Protein AF-A0A2R6P1Z0-F1 (afdb_monomer_lite)

Foldseek 3Di:
DDDDDDDDDDDDDDDDDDPPDDDDDDDPPVVDPPVCVVLVVVVVVVVDPDDDPDDDDDDDDDDPPPPPPPDPDPDWDKDWDWDDPDPPDPDPDTDTWIKTKDQVLADPPQPAEEAEDEQPPDALVSCVCCQPPNDQVVSCNVGSHMYMYTYDD

Radius of gyration: 28.52 Å; chains: 1; bounding box: 96×63×74 Å

Sequence (153 aa):
MLSLKPAFLLLLGSLVSQDAFAFSGSNHVQLLGPQSVNLWKLDNTHSLPKAPYQTDFATEGSVSVQVPLRGSLPYFPTRWFEQPLDHFSNSSETFKQRYWINTRHYEAGSGAPVIVIDGGETSGEDRLPFLDTGIADILANATGGIGVVLEHR

Structure (mmCIF, N/CA/C/O backbone):
data_AF-A0A2R6P1Z0-F1
#
_entry.id   AF-A0A2R6P1Z0-F1
#
loop_
_atom_site.group_PDB
_atom_site.id
_atom_site.type_symbol
_atom_site.label_atom_id
_atom_site.label_alt_id
_atom_site.label_comp_id
_atom_site.label_asym_id
_atom_site.label_entity_id
_atom_site.label_seq_id
_atom_site.pdbx_PDB_ins_code
_atom_site.Cartn_x
_atom_site.Cartn_y
_atom_site.Cartn_z
_atom_site.occupancy
_atom_site.B_iso_or_equiv
_atom_site.auth_seq_id
_atom_site.auth_comp_id
_atom_site.auth_asym_id
_atom_site.auth_atom_id
_atom_site.pdbx_PDB_model_num
ATOM 1 N N . MET A 1 1 ? 58.548 -45.346 -40.077 1.00 46.72 1 MET A N 1
ATOM 2 C CA . MET A 1 1 ? 58.077 -44.234 -39.222 1.00 46.72 1 MET A CA 1
ATOM 3 C C . MET A 1 1 ? 56.617 -44.497 -38.888 1.00 46.72 1 MET A C 1
ATOM 5 O O . MET A 1 1 ? 55.774 -44.381 -39.764 1.00 46.72 1 MET A O 1
ATOM 9 N N . LEU A 1 2 ? 56.352 -44.979 -37.669 1.00 43.19 2 LEU A N 1
ATOM 10 C CA . LEU A 1 2 ? 55.005 -45.175 -37.127 1.00 43.19 2 LEU A CA 1
ATOM 11 C C . LEU A 1 2 ? 54.410 -43.821 -36.719 1.00 43.19 2 LEU A C 1
ATOM 13 O O . LEU A 1 2 ? 55.093 -43.050 -36.052 1.00 43.19 2 LEU A O 1
ATOM 17 N N . SER A 1 3 ? 53.127 -43.592 -37.000 1.00 42.47 3 SER A N 1
ATOM 18 C CA . SER A 1 3 ? 52.239 -42.892 -36.062 1.00 42.47 3 SER A CA 1
ATOM 19 C C . SER A 1 3 ? 50.778 -43.166 -36.430 1.00 42.47 3 SER A C 1
ATOM 21 O O . SER A 1 3 ? 50.193 -42.512 -37.290 1.00 42.47 3 SER A O 1
ATOM 23 N N . LEU A 1 4 ? 50.217 -44.193 -35.790 1.00 44.38 4 LEU A N 1
ATOM 24 C CA . LEU A 1 4 ? 48.784 -44.461 -35.718 1.00 44.38 4 LEU A CA 1
ATOM 25 C C . LEU A 1 4 ? 48.197 -43.473 -34.695 1.00 44.38 4 LEU A C 1
ATOM 27 O O . LEU A 1 4 ? 48.654 -43.451 -33.552 1.00 44.38 4 LEU A O 1
ATOM 31 N N . LYS A 1 5 ? 47.210 -42.656 -35.076 1.00 53.31 5 LYS A N 1
ATOM 32 C CA . LYS A 1 5 ? 46.430 -41.848 -34.122 1.00 53.31 5 LYS A CA 1
ATOM 33 C C . LYS A 1 5 ? 45.093 -42.547 -33.850 1.00 53.31 5 LYS A C 1
ATOM 35 O O . LYS A 1 5 ? 44.445 -42.953 -34.813 1.00 53.31 5 LYS A O 1
ATOM 40 N N . PRO A 1 6 ? 44.682 -42.715 -32.582 1.00 51.56 6 PRO A N 1
ATOM 41 C CA . PRO A 1 6 ? 43.467 -43.440 -32.248 1.00 51.56 6 PRO A CA 1
ATOM 42 C C . PRO A 1 6 ? 42.218 -42.589 -32.497 1.00 51.56 6 PRO A C 1
ATOM 44 O O . PRO A 1 6 ? 42.200 -41.381 -32.260 1.00 51.56 6 PRO A O 1
ATOM 47 N N . ALA A 1 7 ? 41.170 -43.267 -32.956 1.00 47.84 7 ALA A N 1
ATOM 48 C CA . ALA A 1 7 ? 39.805 -42.775 -32.971 1.00 47.84 7 ALA A CA 1
ATOM 49 C C . ALA A 1 7 ? 39.301 -42.580 -31.534 1.00 47.84 7 ALA A C 1
ATOM 51 O O . ALA A 1 7 ? 39.516 -43.441 -30.680 1.00 47.84 7 ALA A O 1
ATOM 52 N N . PHE A 1 8 ? 38.588 -41.484 -31.285 1.00 43.16 8 PHE A N 1
ATOM 53 C CA . PHE A 1 8 ? 37.775 -41.336 -30.084 1.00 43.16 8 PHE A CA 1
ATOM 54 C C . PHE A 1 8 ? 36.380 -40.867 -30.499 1.00 43.16 8 PHE A C 1
ATOM 56 O O . PHE A 1 8 ? 36.156 -39.707 -30.834 1.00 43.16 8 PHE A O 1
ATOM 63 N N . LEU A 1 9 ? 35.466 -41.833 -30.545 1.00 41.69 9 LEU A N 1
ATOM 64 C CA . LEU A 1 9 ? 34.032 -41.644 -30.694 1.00 41.69 9 LEU A CA 1
ATOM 65 C C . LEU A 1 9 ? 33.469 -41.509 -29.271 1.00 41.69 9 LEU A C 1
ATOM 67 O O . LEU A 1 9 ? 33.445 -42.492 -28.534 1.00 41.69 9 LEU A O 1
ATOM 71 N N . LEU A 1 10 ? 33.060 -40.308 -28.860 1.00 42.66 10 LEU A N 1
ATOM 72 C CA . LEU A 1 10 ? 32.341 -40.101 -27.599 1.00 42.66 10 LEU A CA 1
ATOM 73 C C . LEU A 1 10 ? 30.859 -39.882 -27.900 1.00 42.66 10 LEU A C 1
ATOM 75 O O . LEU A 1 10 ? 30.433 -38.793 -28.276 1.00 42.66 10 LEU A O 1
ATOM 79 N N . LEU A 1 11 ? 30.091 -40.960 -27.745 1.00 43.94 11 LEU A N 1
ATOM 80 C CA . LEU A 1 11 ? 28.635 -40.955 -27.664 1.00 43.94 11 LEU A CA 1
ATOM 81 C C . LEU A 1 11 ? 28.259 -40.514 -26.237 1.00 43.94 11 LEU A C 1
ATOM 83 O O . LEU A 1 11 ? 28.451 -41.275 -25.290 1.00 43.94 11 LEU A O 1
ATOM 87 N N . LEU A 1 12 ? 27.751 -39.295 -26.056 1.00 45.09 12 LEU A N 1
ATOM 88 C CA . LEU A 1 12 ? 27.164 -38.868 -24.781 1.00 45.09 12 LEU A CA 1
ATOM 89 C C . LEU A 1 12 ? 25.662 -39.158 -24.817 1.00 45.09 12 LEU A C 1
ATOM 91 O O . LEU A 1 12 ? 24.877 -38.414 -25.399 1.00 45.09 12 LEU A O 1
ATOM 95 N N . GLY A 1 13 ? 25.293 -40.298 -24.230 1.00 43.28 13 GLY A N 1
ATOM 96 C CA . GLY A 1 13 ? 23.912 -40.681 -23.970 1.00 43.28 13 GLY A CA 1
ATOM 97 C C . GLY A 1 13 ? 23.305 -39.828 -22.856 1.00 43.28 13 GLY A C 1
ATOM 98 O O . GLY A 1 13 ? 23.898 -39.643 -21.796 1.00 43.28 13 GLY A O 1
ATOM 99 N N . SER A 1 14 ? 22.108 -39.320 -23.121 1.00 44.38 14 SER A N 1
ATOM 100 C CA . SER A 1 14 ? 21.220 -38.641 -22.183 1.00 44.38 14 SER A CA 1
ATOM 101 C C . SER A 1 14 ? 20.792 -39.568 -21.039 1.00 44.38 14 SER A C 1
ATOM 103 O O . SER A 1 14 ? 20.111 -40.564 -21.287 1.00 44.38 14 SER A O 1
ATOM 105 N N . LEU A 1 15 ? 21.109 -39.203 -19.793 1.00 41.53 15 LEU A N 1
ATOM 106 C CA . LEU A 1 15 ? 20.410 -39.695 -18.604 1.00 41.53 15 LEU A CA 1
ATOM 107 C C . LEU A 1 15 ? 19.635 -38.529 -17.982 1.00 41.53 15 LEU A C 1
ATOM 109 O O . LEU A 1 15 ? 20.214 -37.628 -17.380 1.00 41.53 15 LEU A O 1
ATOM 113 N N . VAL A 1 16 ? 18.316 -38.546 -18.157 1.00 48.81 16 VAL A N 1
ATOM 114 C CA . VAL A 1 16 ? 17.384 -37.745 -17.361 1.00 48.81 16 VAL A CA 1
ATOM 115 C C . VAL A 1 16 ? 17.142 -38.529 -16.075 1.00 48.81 16 VAL A C 1
ATOM 117 O O . VAL A 1 16 ? 16.405 -39.514 -16.089 1.00 48.81 16 VAL A O 1
ATOM 120 N N . SER A 1 17 ? 17.774 -38.125 -14.975 1.00 45.62 17 SER A N 1
ATOM 121 C CA . SER A 1 17 ? 17.369 -38.583 -13.645 1.00 45.62 17 SER A CA 1
ATOM 122 C C . SER A 1 17 ? 16.154 -37.767 -13.212 1.00 45.62 17 SER A C 1
ATOM 124 O O . SER A 1 17 ? 16.244 -36.558 -13.011 1.00 45.62 17 SER A O 1
ATOM 126 N N . GLN A 1 18 ? 15.000 -38.428 -13.131 1.00 49.84 18 GLN A N 1
ATOM 127 C CA . GLN A 1 18 ? 13.820 -37.903 -12.454 1.00 49.84 18 GLN A CA 1
ATOM 128 C C . GLN A 1 18 ? 13.980 -38.192 -10.962 1.00 49.84 18 GLN A C 1
ATOM 130 O O . GLN A 1 18 ? 13.712 -39.309 -10.522 1.00 49.84 18 GLN A O 1
ATOM 135 N N . ASP A 1 19 ? 14.408 -37.200 -10.187 1.00 44.97 19 ASP A N 1
ATOM 136 C CA . ASP A 1 19 ? 14.311 -37.291 -8.734 1.00 44.97 19 ASP A CA 1
ATOM 137 C C . ASP A 1 19 ? 12.888 -36.910 -8.319 1.00 44.97 19 ASP A C 1
ATOM 139 O O . ASP A 1 19 ? 12.500 -35.742 -8.254 1.00 44.97 19 ASP A O 1
ATOM 143 N N . ALA A 1 20 ? 12.081 -37.941 -8.078 1.00 51.00 20 ALA A N 1
ATOM 144 C CA . ALA A 1 20 ? 10.800 -37.826 -7.409 1.00 51.00 20 ALA A CA 1
ATOM 145 C C . ALA A 1 20 ? 11.044 -37.501 -5.927 1.00 51.00 20 ALA A C 1
ATOM 147 O O . ALA A 1 20 ? 11.297 -38.393 -5.117 1.00 51.00 20 ALA A O 1
ATOM 148 N N . PHE A 1 21 ? 10.945 -36.225 -5.553 1.00 42.66 21 PHE A N 1
ATOM 149 C CA . PHE A 1 21 ? 10.841 -35.856 -4.145 1.00 42.66 21 PHE A CA 1
ATOM 150 C C . PHE A 1 21 ? 9.405 -36.067 -3.672 1.00 42.66 21 PHE A C 1
ATOM 152 O O . PHE A 1 21 ? 8.487 -35.311 -3.987 1.00 42.66 21 PHE A O 1
ATOM 159 N N . ALA A 1 22 ? 9.229 -37.148 -2.915 1.00 40.78 22 ALA A N 1
ATOM 160 C CA . ALA A 1 22 ? 8.032 -37.428 -2.149 1.00 40.78 22 ALA A CA 1
ATOM 161 C C . ALA A 1 22 ? 7.777 -36.297 -1.137 1.00 40.78 22 ALA A C 1
ATOM 163 O O . ALA A 1 22 ? 8.630 -35.979 -0.306 1.00 40.78 22 ALA A O 1
ATOM 164 N N . PHE A 1 23 ? 6.585 -35.703 -1.197 1.00 40.41 23 PHE A N 1
ATOM 165 C CA . PHE A 1 23 ? 6.105 -34.746 -0.205 1.00 40.41 23 PHE A CA 1
ATOM 166 C C . PHE A 1 23 ? 5.788 -35.497 1.095 1.00 40.41 23 PHE A C 1
ATOM 168 O O . PHE A 1 23 ? 4.760 -36.164 1.208 1.00 40.41 23 PHE A O 1
ATOM 175 N N . SER A 1 24 ? 6.698 -35.420 2.067 1.00 41.22 24 SER A N 1
ATOM 176 C CA . SER A 1 24 ? 6.517 -35.978 3.407 1.00 41.22 24 SER A CA 1
ATOM 177 C C . SER A 1 24 ? 6.252 -34.859 4.414 1.00 41.22 24 SER A C 1
ATOM 179 O O . SER A 1 24 ? 7.144 -34.074 4.718 1.00 41.22 24 SER A O 1
ATOM 181 N N . GLY A 1 25 ? 5.016 -34.827 4.916 1.00 45.09 25 GLY A N 1
ATOM 182 C CA . GLY A 1 25 ? 4.589 -34.346 6.236 1.00 45.09 25 GLY A CA 1
ATOM 183 C C . GLY A 1 25 ? 5.326 -33.170 6.887 1.00 45.09 25 GLY A C 1
ATOM 184 O O . GLY A 1 25 ? 6.350 -33.352 7.536 1.00 45.09 25 GLY A O 1
ATOM 185 N N . SER A 1 26 ? 4.675 -32.002 6.826 1.00 54.19 26 SER A N 1
ATOM 186 C CA . SER A 1 26 ? 4.600 -30.967 7.873 1.00 54.19 26 SER A CA 1
ATOM 187 C C . SER A 1 26 ? 5.902 -30.543 8.564 1.00 54.19 26 SER A C 1
ATOM 189 O O . SER A 1 26 ? 6.227 -31.040 9.636 1.00 54.19 26 SER A O 1
ATOM 191 N N . ASN A 1 27 ? 6.546 -29.504 8.024 1.00 44.91 27 ASN A N 1
ATOM 192 C CA . ASN A 1 27 ? 7.380 -28.564 8.784 1.00 44.91 27 ASN A CA 1
ATOM 193 C C . ASN A 1 27 ? 7.329 -27.175 8.121 1.00 44.91 27 ASN A C 1
ATOM 195 O O . ASN A 1 27 ? 8.310 -26.680 7.573 1.00 44.91 27 ASN A O 1
ATOM 199 N N . HIS A 1 28 ? 6.162 -26.523 8.182 1.00 50.12 28 HIS A N 1
ATOM 200 C CA . HIS A 1 28 ? 5.954 -25.166 7.648 1.00 50.12 28 HIS A CA 1
ATOM 201 C C . HIS A 1 28 ? 6.850 -24.101 8.310 1.00 50.12 28 HIS A C 1
ATOM 203 O O . HIS A 1 28 ? 6.974 -22.997 7.799 1.00 50.12 28 HIS A O 1
ATOM 209 N N . VAL A 1 29 ? 7.507 -24.430 9.425 1.00 50.19 29 VAL A N 1
ATOM 210 C CA . VAL A 1 29 ? 8.360 -23.508 10.186 1.00 50.19 29 VAL A CA 1
ATOM 211 C C . VAL A 1 29 ? 9.747 -23.325 9.549 1.00 50.19 29 VAL A C 1
ATOM 213 O O . VAL A 1 29 ? 10.369 -22.291 9.757 1.00 50.19 29 VAL A O 1
ATOM 216 N N . GLN A 1 30 ? 10.240 -24.283 8.752 1.00 47.34 30 GLN A N 1
ATOM 217 C CA . GLN A 1 30 ? 11.608 -24.232 8.201 1.00 47.34 30 GLN A CA 1
ATOM 218 C C . GLN A 1 30 ? 11.726 -23.591 6.809 1.00 47.34 30 GLN A C 1
ATOM 220 O O . GLN A 1 30 ? 12.834 -23.248 6.409 1.00 47.34 30 GLN A O 1
ATOM 225 N N . LEU A 1 31 ? 10.618 -23.394 6.085 1.00 51.41 31 LEU A N 1
ATOM 226 C CA . LEU A 1 31 ? 10.623 -22.794 4.736 1.00 51.41 31 LEU A CA 1
ATOM 227 C C . LEU A 1 31 ? 10.336 -21.281 4.744 1.00 51.41 31 LEU A C 1
ATOM 229 O O . LEU A 1 31 ? 10.405 -20.604 3.725 1.00 51.41 31 LEU A O 1
ATOM 233 N N . LEU A 1 32 ? 9.994 -20.754 5.910 1.00 54.66 32 LEU A N 1
ATOM 234 C CA . LEU A 1 32 ? 9.372 -19.461 6.088 1.00 54.66 32 LEU A CA 1
ATOM 235 C C . LEU A 1 32 ? 10.376 -18.543 6.806 1.00 54.66 32 LEU A C 1
ATOM 237 O O . LEU A 1 32 ? 10.730 -18.782 7.957 1.00 54.66 32 LEU A O 1
ATOM 241 N N . GLY A 1 33 ? 10.861 -17.501 6.121 1.00 62.59 33 GLY A N 1
ATOM 242 C CA . GLY A 1 33 ? 11.823 -16.528 6.655 1.00 62.59 33 GLY A CA 1
ATOM 243 C C . GLY A 1 33 ? 11.368 -15.794 7.937 1.00 62.59 33 GLY A C 1
ATOM 244 O O . GLY A 1 33 ? 10.266 -16.008 8.453 1.00 62.59 33 GLY A O 1
ATOM 245 N N . PRO A 1 34 ? 12.185 -14.867 8.474 1.00 58.81 34 PRO A N 1
ATOM 246 C CA . PRO A 1 34 ? 11.907 -14.181 9.746 1.00 58.81 34 PRO A CA 1
ATOM 247 C C . PRO A 1 34 ? 10.595 -13.372 9.754 1.00 58.81 34 PRO A C 1
ATOM 249 O O . PRO A 1 34 ? 10.075 -13.052 10.819 1.00 58.81 34 PRO A O 1
ATOM 252 N N . GLN A 1 35 ? 10.033 -13.060 8.586 1.00 58.72 35 GLN A N 1
ATOM 253 C CA . GLN A 1 35 ? 8.749 -12.363 8.453 1.00 58.72 35 GLN A CA 1
ATOM 254 C C . GLN A 1 35 ? 7.543 -13.285 8.699 1.00 58.72 35 GLN A C 1
ATOM 256 O O . GLN A 1 35 ? 6.534 -12.876 9.270 1.00 58.72 35 GLN A O 1
ATOM 261 N N . SER A 1 36 ? 7.656 -14.555 8.331 1.00 63.03 36 SER A N 1
ATOM 262 C CA . SER A 1 36 ? 6.558 -15.526 8.361 1.00 63.03 36 SER A CA 1
ATOM 263 C C . SER A 1 36 ? 6.370 -16.223 9.710 1.00 63.03 36 SER A C 1
ATOM 265 O O . SER A 1 36 ? 5.283 -16.718 9.993 1.00 63.03 36 SER A O 1
ATOM 267 N N . VAL A 1 37 ? 7.363 -16.180 10.607 1.00 64.88 37 VAL A N 1
ATOM 268 C CA . VAL A 1 37 ? 7.159 -16.585 12.013 1.00 64.88 37 VAL A CA 1
ATOM 269 C C . VAL A 1 37 ? 6.155 -15.684 12.732 1.00 64.88 37 V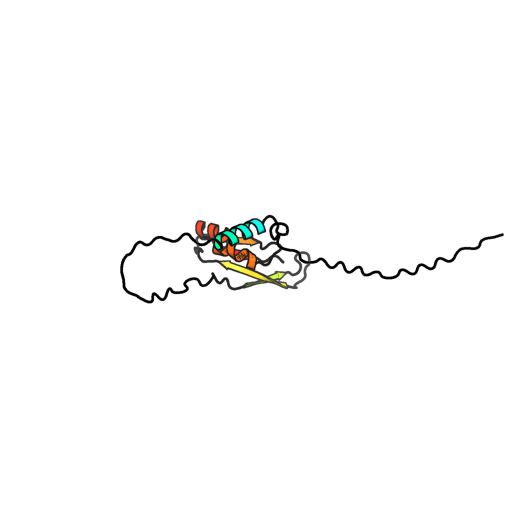AL A C 1
ATOM 271 O O . VAL A 1 37 ? 5.433 -16.158 13.606 1.00 64.88 37 VAL A O 1
ATOM 274 N N . ASN A 1 38 ? 6.075 -14.401 12.369 1.00 65.12 38 ASN A N 1
ATOM 275 C CA . ASN A 1 38 ? 5.069 -13.500 12.929 1.00 65.12 38 ASN A CA 1
ATOM 276 C C . ASN A 1 38 ? 3.679 -13.781 12.353 1.00 65.12 38 ASN A C 1
ATOM 278 O O . ASN A 1 38 ? 2.709 -13.727 13.104 1.00 65.12 38 ASN A O 1
ATOM 282 N N . LEU A 1 39 ? 3.589 -14.158 11.074 1.00 65.00 39 LEU A N 1
ATOM 283 C CA . LEU A 1 39 ? 2.328 -14.570 10.456 1.00 65.00 39 LEU A CA 1
ATOM 284 C C . LEU A 1 39 ? 1.792 -15.862 11.095 1.00 65.00 39 LEU A C 1
ATOM 286 O O . LEU A 1 39 ? 0.656 -15.889 11.549 1.00 65.00 39 LEU A O 1
ATOM 290 N N . TRP A 1 40 ? 2.650 -16.869 11.295 1.00 64.44 40 TRP A N 1
ATOM 291 C CA . TRP A 1 40 ? 2.289 -18.095 12.021 1.00 64.44 40 TRP A CA 1
ATOM 292 C C . TRP A 1 40 ? 1.827 -17.826 13.464 1.00 64.44 40 TRP A C 1
ATOM 294 O O . TRP A 1 40 ? 0.862 -18.425 13.939 1.00 64.44 40 TRP A O 1
ATOM 304 N N . LYS A 1 41 ? 2.488 -16.903 14.182 1.00 66.94 41 LYS A N 1
ATOM 305 C CA . LYS A 1 41 ? 2.049 -16.491 15.528 1.00 66.94 41 LYS A CA 1
ATOM 306 C C . LYS A 1 41 ? 0.674 -15.817 15.498 1.00 66.94 41 LYS A C 1
ATOM 308 O O . LYS A 1 41 ? -0.126 -16.072 16.399 1.00 66.94 41 LYS A O 1
ATOM 313 N N . LEU A 1 42 ? 0.393 -14.978 14.497 1.00 66.06 42 LEU A N 1
ATOM 314 C CA . LEU A 1 42 ? -0.917 -14.339 14.326 1.00 66.06 42 LEU A CA 1
ATOM 315 C C . LEU A 1 42 ? -2.004 -15.379 14.028 1.00 66.06 42 LEU A C 1
ATOM 317 O O . LEU A 1 42 ? -3.007 -15.409 14.741 1.00 66.06 42 LEU A O 1
ATOM 321 N N . ASP A 1 43 ? -1.773 -16.283 13.075 1.00 69.19 43 ASP A N 1
ATOM 322 C CA . ASP A 1 43 ? -2.716 -17.354 12.725 1.00 69.19 43 ASP A CA 1
ATOM 323 C C . ASP A 1 43 ? -3.049 -18.227 13.938 1.00 69.19 43 ASP A C 1
ATOM 325 O O . ASP A 1 43 ? -4.220 -18.477 14.240 1.00 69.19 43 ASP A O 1
ATOM 329 N N . ASN A 1 44 ? -2.032 -18.608 14.717 1.00 66.00 44 ASN A N 1
ATOM 330 C CA . ASN A 1 44 ? -2.240 -19.363 15.948 1.00 66.00 44 ASN A CA 1
ATOM 331 C C . ASN A 1 44 ? -3.088 -18.591 16.965 1.00 66.00 44 ASN A C 1
ATOM 333 O O . ASN A 1 44 ? -3.953 -19.180 17.609 1.00 66.00 44 ASN A O 1
ATOM 337 N N . THR A 1 45 ? -2.889 -17.277 17.086 1.00 57.44 45 THR A N 1
ATOM 338 C CA . THR A 1 45 ? -3.653 -16.427 18.013 1.00 57.44 45 THR A CA 1
ATOM 339 C C . THR A 1 45 ? -5.130 -16.338 17.615 1.00 57.44 45 THR A C 1
ATOM 341 O O . THR A 1 45 ? -5.996 -16.327 18.487 1.00 57.44 45 THR A O 1
ATOM 344 N N . HIS A 1 46 ? -5.434 -16.339 16.313 1.00 56.50 46 HIS A N 1
ATOM 345 C CA . HIS A 1 46 ? -6.808 -16.388 15.803 1.00 56.50 46 HIS A CA 1
ATOM 346 C C . HIS A 1 46 ? -7.438 -17.790 15.870 1.00 56.50 46 HIS A C 1
ATOM 348 O O . HIS A 1 46 ? -8.660 -17.897 15.960 1.00 56.50 46 HIS A O 1
ATOM 354 N N . SER A 1 47 ? -6.628 -18.853 15.853 1.00 53.22 47 SER A N 1
ATOM 355 C CA . SER A 1 47 ? -7.091 -20.249 15.929 1.00 53.22 47 SER A CA 1
ATOM 356 C C . SER A 1 47 ? -7.380 -20.754 17.352 1.00 53.22 47 SER A C 1
ATOM 358 O O . SER A 1 47 ? -8.027 -21.789 17.518 1.00 53.22 47 SER A O 1
ATOM 360 N N . LEU A 1 48 ? -6.931 -20.038 18.390 1.00 42.31 48 LEU A N 1
ATOM 361 C CA . LEU A 1 48 ? -7.252 -20.380 19.775 1.00 42.31 48 LEU A CA 1
ATOM 362 C C . LEU A 1 48 ? -8.719 -20.019 20.082 1.00 42.31 48 LEU A C 1
ATOM 364 O O . LEU A 1 48 ? -9.138 -18.888 19.815 1.00 42.31 48 LEU A O 1
ATOM 368 N N . PRO A 1 49 ? -9.513 -20.926 20.688 1.00 44.22 49 PRO A N 1
ATOM 369 C CA . PRO A 1 49 ? -10.847 -20.576 21.149 1.00 44.22 49 PRO A CA 1
ATOM 370 C C . PRO A 1 49 ? -10.722 -19.468 22.199 1.00 44.22 49 PRO A C 1
ATOM 372 O O . PRO A 1 49 ? -10.108 -19.668 23.249 1.00 44.22 49 PRO A O 1
ATOM 375 N N . LYS A 1 50 ? -11.294 -18.288 21.924 1.00 41.88 50 LYS A N 1
ATOM 376 C CA . LYS A 1 50 ? -11.471 -17.240 22.940 1.00 41.88 50 LYS A CA 1
ATOM 377 C C . LYS A 1 50 ? -12.140 -17.874 24.162 1.00 41.88 50 LYS A C 1
ATOM 379 O O . LYS A 1 50 ? -13.204 -18.477 24.027 1.00 41.88 50 LYS A O 1
ATOM 384 N N . ALA A 1 51 ? -11.504 -17.747 25.328 1.00 36.84 51 ALA A N 1
ATOM 385 C CA . ALA A 1 51 ? -12.048 -18.215 26.599 1.00 36.84 51 ALA A CA 1
ATOM 386 C C . ALA A 1 51 ? -13.509 -17.747 26.758 1.00 36.84 51 ALA A C 1
ATOM 388 O O . ALA A 1 51 ? -13.819 -16.609 26.382 1.00 36.84 51 ALA A O 1
ATOM 389 N N . PRO A 1 52 ? -14.416 -18.598 27.271 1.00 37.53 52 PRO A N 1
ATOM 390 C CA . PRO A 1 52 ? -15.823 -18.246 27.363 1.00 37.53 52 PRO A CA 1
ATOM 391 C C . PRO A 1 52 ? -15.989 -17.041 28.293 1.00 37.53 52 PRO A C 1
ATOM 393 O O . PRO A 1 52 ? -15.571 -17.064 29.450 1.00 37.53 52 PRO A O 1
ATOM 396 N N . TYR A 1 53 ? -16.602 -15.979 27.775 1.00 35.28 53 TYR A N 1
ATOM 397 C CA . TYR A 1 53 ? -17.104 -14.879 28.587 1.00 35.28 53 TYR A CA 1
ATOM 398 C C . TYR A 1 53 ? -18.279 -15.420 29.410 1.00 35.28 53 TYR A C 1
ATOM 400 O O . TYR A 1 53 ? -19.325 -15.760 28.857 1.00 35.28 53 TYR A O 1
ATOM 408 N N . GLN A 1 54 ? -18.075 -15.587 30.715 1.00 35.50 54 GLN A N 1
ATOM 409 C CA . 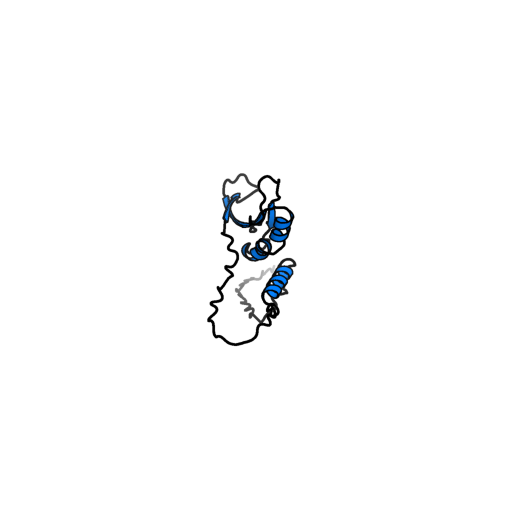GLN A 1 54 ? -19.068 -16.149 31.625 1.00 35.50 54 GLN A CA 1
ATOM 410 C C . GLN A 1 54 ? -20.160 -15.108 31.900 1.00 35.50 54 GLN A C 1
ATOM 412 O O . GLN A 1 54 ? -19.950 -14.155 32.645 1.00 35.50 54 GLN A O 1
ATOM 417 N N . THR A 1 55 ? -21.330 -15.279 31.283 1.00 35.53 55 THR A N 1
ATOM 418 C CA . THR A 1 55 ? -22.556 -14.578 31.682 1.00 35.53 55 THR A CA 1
ATOM 419 C C . THR A 1 55 ? -23.395 -15.519 32.536 1.00 35.53 55 THR A C 1
ATOM 421 O O . THR A 1 55 ? -24.093 -16.381 32.003 1.00 35.53 55 THR A O 1
ATOM 424 N N . ASP A 1 56 ? -23.327 -15.359 33.856 1.00 35.28 56 ASP A N 1
ATOM 425 C CA . ASP A 1 56 ? -24.289 -15.965 34.776 1.00 35.28 56 ASP A CA 1
ATOM 426 C C . ASP A 1 56 ? -25.651 -15.282 34.590 1.00 35.28 56 ASP A C 1
ATOM 428 O O . ASP A 1 56 ? -25.855 -14.165 35.059 1.00 35.28 56 ASP A O 1
ATOM 432 N N . PHE A 1 57 ? -26.591 -15.941 33.910 1.00 35.59 57 PHE A N 1
ATOM 433 C CA . PHE A 1 57 ? -28.014 -15.598 33.970 1.00 35.59 57 PHE A CA 1
ATOM 434 C C . PHE A 1 57 ? -28.849 -16.879 33.941 1.00 35.59 57 PHE A C 1
ATOM 436 O O . PHE A 1 57 ? -28.844 -17.635 32.971 1.00 35.59 57 PHE A O 1
ATOM 443 N N . ALA A 1 58 ? -29.539 -17.133 35.050 1.00 37.03 58 ALA A N 1
ATOM 444 C CA . ALA A 1 58 ? -30.353 -18.315 35.261 1.00 37.03 58 ALA A CA 1
ATOM 445 C C . ALA A 1 58 ? -31.794 -18.148 34.739 1.00 37.03 58 ALA A C 1
ATOM 447 O O . ALA A 1 58 ? -32.426 -17.115 34.949 1.00 37.03 58 ALA A O 1
ATOM 448 N N . THR A 1 59 ? -32.314 -19.278 34.249 1.00 36.78 59 THR A N 1
ATOM 449 C CA . THR A 1 59 ? -33.716 -19.754 34.237 1.00 36.78 59 THR A CA 1
ATOM 450 C C . THR A 1 59 ? -34.629 -19.410 33.049 1.00 36.78 59 THR A C 1
ATOM 452 O O . THR A 1 59 ? -35.182 -18.325 32.929 1.00 36.78 59 THR A O 1
ATOM 455 N N . GLU A 1 60 ? -34.801 -20.463 32.240 1.00 42.72 60 GLU A N 1
ATOM 456 C CA . GLU A 1 60 ? -35.957 -20.937 31.464 1.00 42.72 60 GLU A CA 1
ATOM 457 C C . GLU A 1 60 ? -36.763 -19.971 30.585 1.00 42.72 60 GLU A C 1
ATOM 459 O O . GLU A 1 60 ? -37.662 -19.252 31.007 1.00 42.72 60 GLU A O 1
ATOM 464 N N . GLY A 1 61 ? -36.522 -20.120 29.285 1.00 38.00 61 GLY A N 1
ATOM 465 C CA . GLY A 1 61 ? -37.406 -19.688 28.215 1.00 38.00 61 GLY A CA 1
ATOM 466 C C . GLY A 1 61 ? -36.657 -19.819 26.902 1.00 38.00 61 GLY A C 1
ATOM 467 O O . GLY A 1 61 ? -35.759 -19.029 26.627 1.00 38.00 61 GLY A O 1
ATOM 468 N N . SER A 1 62 ? -36.962 -20.846 26.110 1.00 40.66 62 SER A N 1
ATOM 469 C CA . SER A 1 62 ? -36.332 -21.089 24.811 1.00 40.66 62 SER A CA 1
ATOM 470 C C . SER A 1 62 ? -36.675 -19.964 23.831 1.00 40.66 62 SER A C 1
ATOM 472 O O . SER A 1 62 ? -37.632 -20.054 23.065 1.00 40.66 62 SER A O 1
ATOM 474 N N . VAL A 1 63 ? -35.888 -18.893 23.866 1.00 38.69 63 VAL A N 1
ATOM 475 C CA . VAL A 1 63 ? -35.844 -17.869 22.829 1.00 38.69 63 VAL A CA 1
ATOM 476 C C . VAL A 1 63 ? -34.789 -18.321 21.833 1.00 38.69 63 VAL A C 1
ATOM 478 O O . VAL A 1 63 ? -33.614 -18.448 22.173 1.00 38.69 63 VAL A O 1
ATOM 481 N N . SER A 1 64 ? -35.199 -18.585 20.593 1.00 39.81 64 SER A N 1
ATOM 482 C CA . SER A 1 64 ? -34.268 -18.750 19.482 1.00 39.81 64 SER A CA 1
ATOM 483 C C . SER A 1 64 ? -33.573 -17.411 19.241 1.00 39.81 64 SER A C 1
ATOM 485 O O . SER A 1 64 ? -34.043 -16.581 18.462 1.00 39.81 64 SER A O 1
ATOM 487 N N . VAL A 1 65 ? -32.472 -17.176 19.952 1.00 42.84 65 VAL A N 1
ATOM 488 C CA . VAL A 1 65 ? -31.573 -16.063 19.673 1.00 42.84 65 VAL A CA 1
ATOM 489 C C . VAL A 1 65 ? -30.926 -16.379 18.333 1.00 42.84 65 VAL A C 1
ATOM 491 O O . VAL A 1 65 ? -30.014 -17.198 18.240 1.00 42.84 65 VAL A O 1
ATOM 494 N N . GLN A 1 66 ? -31.433 -15.758 17.271 1.00 45.53 66 GLN A N 1
ATOM 495 C CA . GLN A 1 66 ? -30.693 -15.636 16.024 1.00 45.53 66 GLN A CA 1
ATOM 496 C C . GLN A 1 66 ? -29.457 -14.800 16.344 1.00 45.53 66 GLN A C 1
ATOM 498 O O . GLN A 1 66 ? -29.500 -13.573 16.318 1.00 45.53 66 GLN A O 1
ATOM 503 N N . VAL A 1 67 ? -28.368 -15.470 16.721 1.00 45.31 67 VAL A N 1
ATOM 504 C CA . VAL A 1 67 ? -27.052 -14.849 16.800 1.00 45.31 67 VAL A CA 1
ATOM 505 C C . VAL A 1 67 ? -26.757 -14.376 15.380 1.00 45.31 67 VAL A C 1
ATOM 507 O O . VAL A 1 67 ? -26.634 -15.218 14.486 1.00 45.31 67 VAL A O 1
ATOM 510 N N . PRO A 1 68 ? -26.692 -13.060 15.112 1.00 41.12 68 PRO A N 1
ATOM 511 C CA . PRO A 1 68 ? -26.245 -12.611 13.812 1.00 41.12 68 PRO A CA 1
ATOM 512 C C . PRO A 1 68 ? -24.829 -13.158 13.664 1.00 41.12 68 PRO A C 1
ATOM 514 O O . PRO A 1 68 ? -24.008 -12.962 14.563 1.00 41.12 68 PRO A O 1
ATOM 517 N N . LEU A 1 69 ? -24.538 -13.843 12.559 1.00 46.31 69 LEU A N 1
ATOM 518 C CA . LEU A 1 69 ? -23.175 -14.155 12.131 1.00 46.31 69 LEU A CA 1
ATOM 519 C C . LEU A 1 69 ? -22.451 -12.822 11.878 1.00 46.31 69 LEU A C 1
ATOM 521 O O . LEU A 1 69 ? -22.319 -12.357 10.749 1.00 46.31 69 LEU A O 1
ATOM 525 N N . ARG A 1 70 ? -22.076 -12.123 12.950 1.00 49.88 70 ARG A N 1
ATOM 526 C CA . ARG A 1 70 ? -21.429 -10.822 12.896 1.00 49.88 70 ARG A CA 1
ATOM 527 C C . ARG A 1 70 ? -19.941 -11.065 12.760 1.00 49.88 70 ARG A C 1
ATOM 529 O O . ARG A 1 70 ? -19.238 -11.269 13.743 1.00 49.88 70 ARG A O 1
ATOM 536 N N . GLY A 1 71 ? -19.487 -11.007 11.522 1.00 46.97 71 GLY A N 1
ATOM 537 C CA . GLY A 1 71 ? -18.076 -10.965 11.197 1.00 46.97 71 GLY A CA 1
ATOM 538 C C . GLY A 1 71 ? -17.876 -11.117 9.707 1.00 46.97 71 GLY A C 1
ATOM 539 O O . GLY A 1 71 ? -17.309 -12.112 9.275 1.00 46.97 71 GLY A O 1
ATOM 540 N N . SER A 1 72 ? -18.350 -10.158 8.903 1.00 60.50 72 SER A N 1
ATOM 541 C CA . SER A 1 72 ? -17.740 -10.000 7.584 1.00 60.50 72 SER A CA 1
ATOM 542 C C . SER A 1 72 ? -16.251 -9.786 7.837 1.00 60.50 72 SER A C 1
ATOM 544 O O . SER A 1 72 ? -15.897 -8.828 8.534 1.00 60.50 72 SER A O 1
ATOM 546 N N . LEU A 1 73 ? -15.398 -10.681 7.335 1.00 58.28 73 LEU A N 1
ATOM 547 C CA . LEU A 1 73 ? -13.961 -10.432 7.331 1.00 58.28 73 LEU A CA 1
ATOM 548 C C . LEU A 1 73 ? -13.728 -9.036 6.734 1.00 58.28 73 LEU A C 1
ATOM 550 O O . LEU A 1 73 ? -14.461 -8.649 5.814 1.00 58.28 73 LEU A O 1
ATOM 554 N N . PRO A 1 74 ? -12.785 -8.254 7.274 1.00 70.56 74 PRO A N 1
ATOM 555 C CA . PRO A 1 74 ? -12.517 -6.928 6.755 1.00 70.56 74 PRO A CA 1
ATOM 556 C C . PRO A 1 74 ? -12.139 -7.058 5.283 1.00 70.56 74 PRO A C 1
ATOM 558 O O . PRO A 1 74 ? -11.138 -7.670 4.917 1.00 70.56 74 PRO A O 1
ATOM 561 N N . TYR A 1 75 ? -13.017 -6.536 4.434 1.00 86.50 75 TYR A N 1
ATOM 562 C CA . TYR A 1 75 ? -12.850 -6.589 2.997 1.00 86.50 75 TYR A CA 1
ATOM 563 C C . TYR A 1 75 ? -12.020 -5.386 2.567 1.00 86.50 75 TYR A C 1
ATOM 565 O O . TYR A 1 75 ? -12.496 -4.250 2.610 1.00 86.50 75 TYR A O 1
ATOM 573 N N . PHE A 1 76 ? -10.786 -5.643 2.142 1.00 95.31 76 PHE A N 1
ATOM 574 C CA . PHE A 1 76 ? -9.942 -4.649 1.492 1.00 95.31 76 PHE A CA 1
ATOM 575 C C . PHE A 1 76 ? -10.023 -4.862 -0.021 1.00 95.31 76 PHE A C 1
ATOM 577 O O . PHE A 1 76 ? -9.498 -5.860 -0.518 1.00 95.31 76 PHE A O 1
ATOM 584 N N . PRO A 1 77 ? -10.669 -3.957 -0.779 1.00 96.00 77 PRO A N 1
ATOM 585 C CA . PRO A 1 77 ? -10.722 -4.081 -2.225 1.00 96.00 77 PRO A CA 1
ATOM 586 C C . PRO A 1 77 ? -9.316 -4.008 -2.813 1.00 96.00 77 PRO A C 1
ATOM 588 O O . PRO A 1 77 ? -8.551 -3.100 -2.480 1.00 96.00 77 PRO A O 1
ATOM 591 N N . THR A 1 78 ? -9.010 -4.924 -3.725 1.00 97.00 78 THR A N 1
ATOM 592 C CA . THR A 1 78 ? -7.788 -4.868 -4.519 1.00 97.00 78 THR A CA 1
ATOM 593 C C . THR A 1 78 ? -7.754 -3.594 -5.355 1.00 97.00 78 THR A C 1
ATOM 595 O O . THR A 1 78 ? -8.703 -3.290 -6.084 1.00 97.00 78 THR A O 1
ATOM 598 N N . ARG A 1 79 ? -6.642 -2.864 -5.282 1.00 98.31 79 ARG A N 1
ATOM 599 C CA . ARG A 1 79 ? -6.375 -1.687 -6.110 1.00 98.31 79 ARG A CA 1
ATOM 600 C C . ARG A 1 79 ? -5.090 -1.873 -6.901 1.00 98.31 79 ARG A C 1
ATOM 602 O O . ARG A 1 79 ? -4.263 -2.724 -6.581 1.00 98.31 79 ARG A O 1
ATOM 609 N N . TRP A 1 80 ? -4.951 -1.062 -7.941 1.00 98.25 80 TRP A N 1
ATOM 610 C CA . TRP A 1 80 ? -3.843 -1.123 -8.884 1.00 98.25 80 TRP A CA 1
ATOM 611 C C . TRP A 1 80 ? -3.352 0.281 -9.195 1.00 98.25 80 TRP A C 1
ATOM 613 O O . TRP A 1 80 ? -4.169 1.189 -9.362 1.00 98.25 80 TRP A O 1
ATOM 623 N N . PHE A 1 81 ? -2.040 0.450 -9.291 1.00 97.06 81 PHE A N 1
ATOM 624 C CA . PHE A 1 81 ? -1.431 1.649 -9.852 1.00 97.06 81 PHE A CA 1
ATOM 625 C C . PHE A 1 81 ? -0.382 1.254 -10.889 1.00 97.06 81 PHE A C 1
ATOM 627 O O . PHE A 1 81 ? 0.188 0.166 -10.827 1.00 97.06 81 PHE A O 1
ATOM 634 N N . GLU A 1 82 ? -0.184 2.120 -11.877 1.00 98.12 82 GLU A N 1
ATOM 635 C CA . GLU A 1 82 ? 0.774 1.889 -12.955 1.00 98.12 82 GLU A CA 1
ATOM 636 C C . GLU A 1 82 ? 2.184 2.250 -12.468 1.00 98.12 82 GLU A C 1
ATOM 638 O O . GLU A 1 82 ? 2.420 3.361 -11.986 1.00 98.12 82 GLU A O 1
ATOM 643 N N . GLN A 1 83 ? 3.118 1.312 -12.604 1.00 97.75 83 GLN A N 1
ATOM 644 C CA . GLN A 1 83 ? 4.543 1.499 -12.343 1.00 97.75 83 GLN A CA 1
ATOM 645 C C . GLN A 1 83 ? 5.342 1.310 -13.631 1.00 97.75 83 GLN A C 1
ATOM 647 O O . GLN A 1 83 ? 4.968 0.459 -14.441 1.00 97.75 83 GLN A O 1
ATOM 652 N N . PRO A 1 84 ? 6.459 2.037 -13.819 1.00 97.56 84 PRO A N 1
ATOM 653 C CA . PRO A 1 84 ? 7.406 1.734 -14.884 1.00 97.56 84 PRO A CA 1
ATOM 654 C C . PRO A 1 84 ? 7.867 0.280 -14.795 1.00 97.56 84 PRO A C 1
ATOM 656 O O . PRO A 1 84 ? 8.212 -0.200 -13.711 1.00 97.56 84 PRO A O 1
ATOM 659 N N . LEU A 1 85 ? 7.895 -0.412 -15.932 1.00 97.50 85 LEU A N 1
ATOM 660 C CA . LEU A 1 85 ? 8.392 -1.784 -15.997 1.00 97.50 85 LEU A CA 1
ATOM 661 C C . LEU A 1 85 ? 9.887 -1.843 -15.656 1.00 97.50 85 LEU A C 1
ATOM 663 O O . LEU A 1 85 ? 10.332 -2.721 -14.920 1.00 97.50 85 LEU A O 1
ATOM 667 N N . ASP A 1 86 ? 10.646 -0.863 -16.139 1.00 97.12 86 ASP A N 1
ATOM 668 C CA . ASP A 1 86 ? 12.070 -0.718 -15.878 1.00 97.12 86 ASP A CA 1
ATOM 669 C C . ASP A 1 86 ? 12.368 0.707 -15.400 1.00 97.12 86 ASP A C 1
ATOM 671 O O . ASP A 1 86 ? 12.108 1.684 -16.096 1.00 97.12 86 ASP A O 1
ATOM 675 N N . HIS A 1 87 ? 12.910 0.817 -14.189 1.00 96.44 87 HIS A N 1
ATOM 676 C CA . HIS A 1 87 ? 13.244 2.096 -13.560 1.00 96.44 87 HIS A CA 1
ATOM 677 C C . HIS A 1 87 ? 14.641 2.606 -13.963 1.00 96.44 87 HIS A C 1
ATOM 679 O O . HIS A 1 87 ? 15.026 3.707 -13.573 1.00 96.44 87 HIS A O 1
ATOM 685 N N . PHE A 1 88 ? 15.412 1.803 -14.703 1.00 97.19 88 PHE A N 1
ATOM 686 C CA . PHE A 1 88 ? 16.794 2.087 -15.093 1.00 97.19 88 PHE A CA 1
ATOM 687 C C . PHE A 1 88 ? 16.950 2.387 -16.589 1.00 97.19 88 PHE A C 1
ATOM 689 O O . PHE A 1 88 ? 18.050 2.715 -17.037 1.00 97.19 88 PHE A O 1
ATOM 696 N N . SER A 1 89 ? 15.864 2.313 -17.359 1.00 95.62 89 SER A N 1
ATOM 697 C CA . SER A 1 89 ? 15.816 2.734 -18.758 1.00 95.62 89 SER A CA 1
ATOM 698 C C . SER A 1 89 ? 14.766 3.823 -18.976 1.00 95.62 89 SER A C 1
ATOM 700 O O . SER A 1 89 ? 13.953 4.124 -18.108 1.00 95.62 89 SER A O 1
ATOM 702 N N . ASN A 1 90 ? 14.779 4.428 -20.165 1.00 93.31 90 ASN A N 1
ATOM 703 C CA . ASN A 1 90 ? 13.769 5.404 -20.587 1.00 93.31 90 ASN A CA 1
ATOM 704 C C . ASN A 1 90 ? 12.547 4.731 -21.244 1.00 93.31 90 ASN A C 1
ATOM 706 O O . ASN A 1 90 ? 11.896 5.341 -22.094 1.00 93.31 90 ASN A O 1
ATOM 710 N N . SER A 1 91 ? 12.274 3.461 -20.925 1.00 94.56 91 SER A N 1
ATOM 711 C CA . SER A 1 91 ? 11.086 2.774 -21.433 1.00 94.56 91 SER A CA 1
ATOM 712 C C . SER A 1 91 ? 9.820 3.433 -20.879 1.00 94.56 91 SER A C 1
ATOM 714 O O . SER A 1 91 ? 9.762 3.813 -19.712 1.00 94.56 91 SER A O 1
ATOM 716 N N . SER A 1 92 ? 8.792 3.567 -21.717 1.00 96.06 92 SER A N 1
ATOM 717 C CA . SER A 1 92 ? 7.464 4.032 -21.298 1.00 96.06 92 SER A CA 1
ATOM 718 C C . SER A 1 92 ? 6.517 2.882 -20.951 1.00 96.06 92 SER A C 1
ATOM 720 O O . SER A 1 92 ? 5.330 3.117 -20.735 1.00 96.06 92 SER A O 1
ATOM 722 N N . GLU A 1 93 ? 7.003 1.640 -20.965 1.00 97.94 93 GLU A N 1
ATOM 723 C CA . GLU A 1 93 ? 6.205 0.471 -20.606 1.00 97.94 93 GLU A CA 1
ATOM 724 C C . GLU A 1 93 ? 5.877 0.475 -19.112 1.00 97.94 93 GLU A C 1
ATOM 726 O O . GLU A 1 93 ? 6.726 0.782 -18.270 1.00 97.94 93 GLU A O 1
ATOM 731 N N . THR A 1 94 ? 4.637 0.109 -18.784 1.00 98.31 94 THR A N 1
ATOM 732 C CA . THR A 1 94 ? 4.150 0.038 -17.407 1.00 98.31 94 THR A CA 1
ATOM 733 C C . THR A 1 94 ? 3.547 -1.320 -17.092 1.00 98.31 94 THR A C 1
ATOM 735 O O . THR A 1 94 ? 3.156 -2.083 -17.978 1.00 98.31 94 THR A O 1
ATOM 738 N N . PHE A 1 95 ? 3.455 -1.614 -15.802 1.00 98.25 95 PHE A N 1
ATOM 739 C CA . PHE A 1 95 ? 2.675 -2.722 -15.278 1.00 98.25 95 PHE A CA 1
ATOM 740 C C . PHE A 1 95 ? 1.802 -2.245 -14.116 1.00 98.25 95 PHE A C 1
ATOM 742 O O . PHE A 1 95 ? 2.085 -1.237 -13.466 1.00 98.25 95 PHE A O 1
ATOM 749 N N . LYS A 1 96 ? 0.744 -3.006 -13.831 1.00 98.38 96 LYS A N 1
ATOM 750 C CA . LYS A 1 96 ? -0.151 -2.752 -12.702 1.00 98.38 96 LYS A CA 1
ATOM 751 C C . LYS A 1 96 ? 0.397 -3.414 -11.448 1.00 98.38 96 LYS A C 1
ATOM 753 O O . LYS A 1 96 ? 0.313 -4.632 -11.320 1.00 98.38 96 LYS A O 1
ATOM 758 N N . GLN A 1 97 ? 0.894 -2.618 -10.508 1.00 98.25 97 GLN A N 1
ATOM 759 C CA . GLN A 1 97 ? 1.283 -3.105 -9.188 1.00 98.25 97 GLN A CA 1
ATOM 760 C C . GLN A 1 97 ? 0.086 -3.060 -8.233 1.00 98.25 97 GLN A C 1
ATOM 762 O O . GLN A 1 97 ? -0.665 -2.077 -8.188 1.00 98.25 97 GLN A O 1
ATOM 767 N N . ARG A 1 98 ? -0.118 -4.155 -7.497 1.00 98.25 98 ARG A N 1
ATOM 768 C CA . ARG A 1 98 ? -1.267 -4.353 -6.609 1.00 98.25 98 ARG A CA 1
ATOM 769 C C . ARG A 1 98 ? -1.037 -3.702 -5.248 1.00 98.25 98 ARG A C 1
ATOM 771 O O . ARG A 1 98 ? 0.075 -3.713 -4.722 1.00 98.25 98 ARG A O 1
ATOM 778 N N . TYR A 1 99 ? -2.096 -3.153 -4.658 1.00 98.31 99 TYR A N 1
ATOM 779 C CA . TYR A 1 99 ? -2.049 -2.603 -3.305 1.00 98.31 99 TYR A CA 1
ATOM 780 C C . TYR A 1 99 ? -3.426 -2.588 -2.625 1.00 98.31 99 TYR A C 1
ATOM 782 O O . TYR A 1 99 ? -4.471 -2.692 -3.278 1.00 98.31 99 TYR A O 1
ATOM 790 N N . TRP A 1 100 ? -3.421 -2.417 -1.301 1.00 98.31 100 TRP A N 1
ATOM 791 C CA . TRP A 1 100 ? -4.612 -2.309 -0.451 1.00 98.31 100 TRP A CA 1
ATOM 792 C C . TRP A 1 100 ? -4.457 -1.164 0.539 1.00 98.31 100 TRP A C 1
ATOM 794 O O . TRP A 1 100 ? -3.346 -0.828 0.941 1.00 98.31 100 TRP A O 1
ATOM 804 N N . ILE A 1 101 ? -5.580 -0.567 0.941 1.00 97.81 101 ILE A N 1
ATOM 805 C CA . ILE A 1 101 ? -5.606 0.609 1.814 1.00 97.81 101 ILE A CA 1
ATOM 806 C C . ILE A 1 101 ? -6.587 0.379 2.956 1.00 97.81 101 ILE A C 1
ATOM 808 O O . ILE A 1 101 ? -7.696 -0.109 2.733 1.00 97.81 101 ILE A O 1
ATOM 812 N N . ASN A 1 102 ? -6.209 0.826 4.149 1.00 97.38 102 ASN A N 1
ATOM 813 C CA . ASN A 1 102 ? -7.099 0.992 5.284 1.00 97.38 102 ASN A CA 1
ATOM 814 C C . ASN A 1 102 ? -7.087 2.452 5.745 1.00 97.38 102 ASN A C 1
ATOM 816 O O . ASN A 1 102 ? -6.057 2.979 6.162 1.00 97.38 102 ASN A O 1
ATOM 820 N N . THR A 1 103 ? -8.251 3.094 5.670 1.00 97.00 103 THR A N 1
ATOM 821 C CA . THR A 1 103 ? -8.454 4.494 6.067 1.00 97.00 103 THR A CA 1
ATOM 822 C C . THR A 1 103 ? -9.331 4.633 7.311 1.00 97.00 103 THR A C 1
ATOM 824 O O . THR A 1 103 ? -9.821 5.727 7.570 1.00 97.00 103 THR A O 1
ATOM 827 N N . ARG A 1 104 ? -9.584 3.552 8.068 1.00 96.06 104 ARG A N 1
ATOM 828 C CA . ARG A 1 104 ? -10.495 3.577 9.232 1.00 96.06 104 ARG A CA 1
ATOM 829 C C . ARG A 1 104 ? -10.101 4.612 10.290 1.00 96.06 104 ARG A C 1
ATOM 831 O O . ARG A 1 104 ? -10.985 5.125 10.963 1.00 96.06 104 ARG A O 1
ATOM 838 N N . HIS A 1 105 ? -8.808 4.919 10.392 1.00 96.75 105 HIS A N 1
ATOM 839 C CA . HIS A 1 105 ? -8.245 5.844 11.381 1.00 96.75 105 HIS A CA 1
ATOM 840 C C . HIS A 1 105 ? -7.819 7.187 10.785 1.00 96.75 105 HIS A C 1
ATOM 842 O O . HIS A 1 105 ? -7.210 7.985 11.481 1.00 96.75 105 HIS A O 1
ATOM 848 N N . TYR A 1 106 ? -8.097 7.440 9.504 1.00 97.62 106 TYR A N 1
ATOM 849 C CA . TYR A 1 106 ? -7.584 8.631 8.836 1.00 97.62 106 TYR A CA 1
ATOM 850 C C . TYR A 1 106 ? -8.236 9.916 9.360 1.00 97.62 106 TYR A C 1
ATOM 852 O O . TYR A 1 106 ? -9.446 10.109 9.229 1.00 97.62 106 TYR A O 1
ATOM 860 N N . GLU A 1 107 ? -7.413 10.833 9.860 1.00 96.44 107 GLU A N 1
ATOM 861 C CA . GLU A 1 107 ? -7.824 12.176 10.259 1.00 96.44 107 GLU A CA 1
ATOM 862 C C . GLU A 1 107 ? -7.439 13.196 9.179 1.00 96.44 107 GLU A C 1
ATOM 864 O O . GLU A 1 107 ? -6.270 13.517 8.960 1.00 96.44 107 GLU A O 1
ATOM 869 N N . ALA A 1 108 ? -8.434 13.727 8.468 1.00 93.75 108 ALA A N 1
ATOM 870 C CA . ALA A 1 108 ? -8.191 14.678 7.390 1.00 93.75 108 ALA A CA 1
ATOM 871 C C . ALA A 1 108 ? -7.627 16.011 7.914 1.00 93.75 108 ALA A C 1
ATOM 873 O O . ALA A 1 108 ? -8.124 16.581 8.882 1.00 93.75 108 ALA A O 1
ATOM 874 N N . GLY A 1 109 ? -6.612 16.545 7.229 1.00 91.00 109 GLY A N 1
ATOM 875 C CA . GLY A 1 109 ? -6.026 17.853 7.547 1.00 91.00 109 GLY A CA 1
ATOM 876 C C . GLY A 1 109 ? -5.079 17.878 8.754 1.00 91.00 109 GLY A C 1
ATOM 877 O O . GLY A 1 109 ? -4.514 18.930 9.034 1.00 91.00 109 GLY A O 1
ATOM 878 N N . SER A 1 110 ? -4.845 16.746 9.426 1.00 91.50 110 SER A N 1
ATOM 879 C CA . SER A 1 110 ? -3.921 16.647 10.569 1.00 91.50 110 SER A CA 1
ATOM 880 C C . SER A 1 110 ? -2.442 16.536 10.170 1.00 91.50 110 SER A C 1
ATOM 882 O O . SER A 1 110 ? -1.565 16.584 11.028 1.00 91.50 110 SER A O 1
ATOM 884 N N . GLY A 1 111 ? -2.144 16.370 8.874 1.00 94.25 111 GLY A N 1
ATOM 885 C CA . GLY A 1 111 ? -0.806 15.974 8.419 1.00 94.25 111 GLY A CA 1
ATOM 886 C C . GLY A 1 111 ? -0.489 14.503 8.715 1.00 94.25 111 GLY A C 1
ATOM 887 O O . GLY A 1 1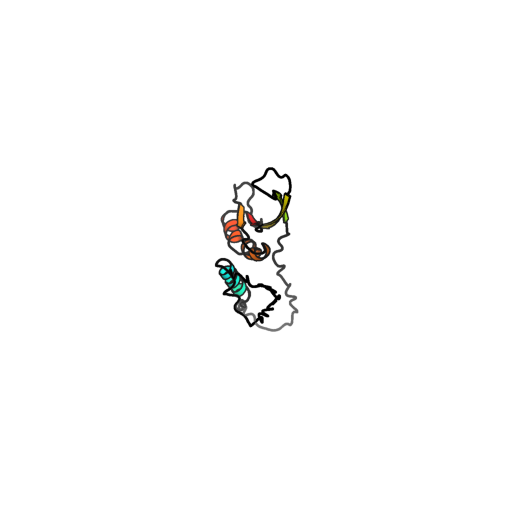11 ? 0.681 14.133 8.781 1.00 94.25 111 GLY A O 1
ATOM 888 N N . ALA A 1 112 ? -1.530 13.687 8.906 1.00 96.50 112 ALA A N 1
ATOM 889 C CA . ALA A 1 112 ? -1.451 12.262 9.190 1.00 96.50 112 ALA A CA 1
ATOM 890 C C . ALA A 1 112 ? -0.500 11.489 8.250 1.00 96.50 112 ALA A C 1
ATOM 892 O O . ALA A 1 112 ? -0.507 11.715 7.034 1.00 96.50 112 ALA A O 1
ATOM 893 N N . PRO A 1 113 ? 0.288 10.538 8.787 1.00 98.00 113 PRO A N 1
ATOM 894 C CA . PRO A 1 113 ? 1.232 9.761 7.997 1.00 98.00 113 PRO A CA 1
ATOM 895 C C . PRO A 1 113 ? 0.542 8.679 7.153 1.00 98.00 113 PRO A C 1
ATOM 897 O O . PRO A 1 113 ? -0.535 8.177 7.485 1.00 98.00 113 PRO A O 1
ATOM 900 N N . VAL A 1 114 ? 1.231 8.255 6.091 1.00 98.19 114 VAL A N 1
ATOM 901 C CA . VAL A 1 114 ? 0.915 7.031 5.343 1.00 98.19 114 VAL A CA 1
ATOM 902 C C . VAL A 1 114 ? 1.934 5.963 5.730 1.00 98.19 114 VAL A C 1
ATOM 904 O O . VAL A 1 114 ? 3.124 6.107 5.457 1.00 98.19 114 VAL A O 1
ATOM 907 N N . ILE A 1 115 ? 1.472 4.898 6.382 1.00 98.38 115 ILE A N 1
ATOM 908 C CA . ILE A 1 115 ? 2.292 3.758 6.795 1.00 98.38 115 ILE A CA 1
ATOM 909 C C . ILE A 1 115 ? 2.216 2.686 5.708 1.00 98.38 115 ILE A C 1
ATOM 911 O O . ILE A 1 115 ? 1.157 2.099 5.489 1.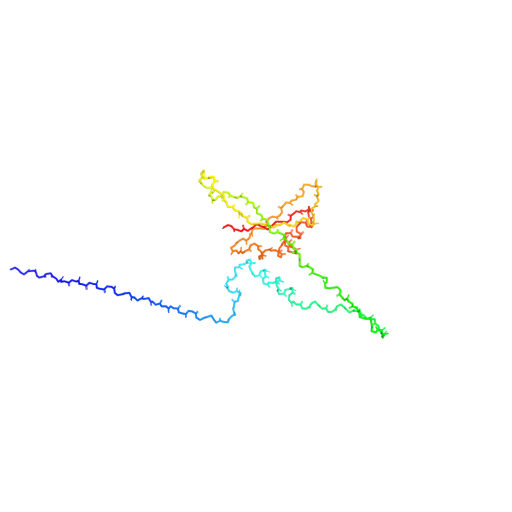00 98.38 115 ILE A O 1
ATOM 915 N N . VAL A 1 116 ? 3.338 2.421 5.039 1.00 98.25 116 VAL A N 1
ATOM 916 C CA . VAL A 1 116 ? 3.424 1.438 3.951 1.00 98.25 116 VAL A CA 1
ATOM 917 C C . VAL A 1 116 ? 4.114 0.169 4.441 1.00 98.25 116 VAL A C 1
ATOM 919 O O . VAL A 1 116 ? 5.238 0.215 4.936 1.00 98.25 116 VAL A O 1
ATOM 922 N N . ILE A 1 117 ? 3.439 -0.966 4.277 1.00 97.75 117 ILE A N 1
ATOM 923 C CA . ILE A 1 117 ? 4.003 -2.305 4.437 1.00 97.75 117 ILE A CA 1
ATOM 924 C C . ILE A 1 117 ? 4.444 -2.798 3.065 1.00 97.75 117 ILE A C 1
ATOM 926 O O . ILE A 1 117 ? 3.616 -2.947 2.166 1.00 97.75 117 ILE A O 1
ATOM 930 N N . ASP A 1 118 ? 5.739 -3.064 2.929 1.00 96.56 118 ASP A N 1
ATOM 931 C CA . ASP A 1 118 ? 6.284 -3.781 1.780 1.00 96.56 118 ASP A CA 1
ATOM 932 C C . ASP A 1 118 ? 5.923 -5.272 1.887 1.00 96.56 118 ASP A C 1
ATOM 934 O O . ASP A 1 118 ? 6.146 -5.910 2.924 1.00 96.56 118 ASP A O 1
ATOM 938 N N . GLY A 1 119 ? 5.318 -5.813 0.829 1.00 91.94 119 GLY A N 1
ATOM 939 C CA . GLY A 1 119 ? 4.853 -7.193 0.743 1.00 91.94 119 GLY A CA 1
ATOM 940 C C . GLY A 1 119 ? 5.962 -8.228 0.931 1.00 91.94 119 GLY A C 1
ATOM 941 O O . GLY A 1 119 ? 5.713 -9.294 1.508 1.00 91.94 119 GLY A O 1
ATOM 942 N N . GLY A 1 120 ? 7.190 -7.902 0.517 1.00 93.31 120 GLY A N 1
ATOM 943 C CA . GLY A 1 120 ? 8.288 -8.867 0.412 1.00 93.31 120 GLY A CA 1
ATOM 944 C C . GLY A 1 120 ? 7.983 -9.997 -0.579 1.00 93.31 120 GLY A C 1
ATOM 945 O O . GLY A 1 120 ? 7.098 -9.878 -1.419 1.00 93.31 120 GLY A O 1
ATOM 946 N N . GLU A 1 121 ? 8.687 -11.122 -0.470 1.00 94.44 121 GLU A N 1
ATOM 947 C CA . GLU A 1 121 ? 8.660 -12.232 -1.436 1.00 94.44 121 GLU A CA 1
ATOM 948 C C . GLU A 1 121 ? 7.424 -13.150 -1.289 1.00 94.44 121 GLU A C 1
ATOM 950 O O . GLU A 1 121 ? 7.534 -14.376 -1.290 1.00 94.44 121 GLU A O 1
ATOM 955 N N . THR A 1 122 ? 6.238 -12.568 -1.108 1.00 89.38 122 THR A N 1
ATOM 956 C CA . THR A 1 122 ? 4.956 -13.279 -0.970 1.00 89.38 122 THR A CA 1
ATOM 957 C C . THR A 1 122 ? 3.810 -12.447 -1.550 1.00 89.38 122 THR A C 1
ATOM 959 O O . THR A 1 122 ? 3.998 -11.278 -1.888 1.00 89.38 122 THR A O 1
ATOM 962 N N . SER A 1 123 ? 2.610 -13.027 -1.661 1.00 95.06 123 SER A N 1
ATOM 963 C CA . SER A 1 123 ? 1.417 -12.267 -2.053 1.00 95.06 123 SER A CA 1
ATOM 964 C C . SER A 1 123 ? 1.156 -11.148 -1.045 1.00 95.06 123 SER A C 1
ATOM 966 O O . SER A 1 123 ? 1.184 -11.363 0.168 1.00 95.06 123 SER A O 1
ATOM 968 N N . GLY A 1 124 ? 0.826 -9.949 -1.522 1.00 94.31 124 GLY A N 1
ATOM 969 C CA . GLY A 1 124 ? 0.412 -8.859 -0.640 1.00 94.31 124 GLY A CA 1
ATOM 970 C C . GLY A 1 124 ? -0.849 -9.197 0.171 1.00 94.31 124 GLY A C 1
ATOM 971 O O . GLY A 1 124 ? -1.048 -8.650 1.255 1.00 94.31 124 GLY A O 1
ATOM 972 N N . GLU A 1 125 ? -1.661 -10.158 -0.282 1.00 95.44 125 GLU A N 1
ATOM 973 C CA . GLU A 1 125 ? -2.815 -10.663 0.479 1.00 95.44 125 GLU A CA 1
ATOM 974 C C . GLU A 1 125 ? -2.403 -11.295 1.814 1.00 95.44 125 GLU A C 1
ATOM 976 O O . GLU A 1 125 ? -3.090 -11.104 2.820 1.00 95.44 125 GLU A O 1
ATOM 981 N N . ASP A 1 126 ? -1.226 -11.926 1.869 1.00 94.06 126 ASP A N 1
ATOM 982 C CA . ASP A 1 126 ? -0.670 -12.521 3.093 1.00 94.06 126 ASP A CA 1
ATOM 983 C C . ASP A 1 126 ? -0.273 -11.451 4.126 1.00 94.06 126 ASP A C 1
ATOM 985 O O . ASP A 1 126 ? 0.074 -11.756 5.269 1.00 94.06 126 ASP A O 1
ATOM 989 N N . ARG A 1 127 ? -0.315 -10.169 3.739 1.00 95.50 127 ARG A N 1
ATOM 990 C CA . ARG A 1 127 ? -0.018 -9.019 4.598 1.00 95.50 127 ARG A CA 1
ATOM 991 C C . ARG A 1 127 ? -1.257 -8.255 5.052 1.00 95.50 127 ARG A C 1
ATOM 993 O O . ARG A 1 127 ? -1.124 -7.351 5.878 1.00 95.50 127 ARG A O 1
ATOM 1000 N N . LEU A 1 128 ? -2.459 -8.627 4.603 1.00 95.44 128 LEU A N 1
ATOM 1001 C CA . LEU A 1 128 ? -3.706 -8.001 5.058 1.00 95.44 128 LEU A CA 1
ATOM 1002 C C . LEU A 1 128 ? -3.917 -8.054 6.583 1.00 95.44 128 LEU A C 1
ATOM 1004 O O . LEU A 1 128 ? -4.438 -7.072 7.115 1.00 95.44 128 LEU A O 1
ATOM 1008 N N . PRO A 1 129 ? -3.458 -9.079 7.335 1.00 95.12 129 PRO A N 1
ATOM 1009 C CA . PRO A 1 129 ? -3.508 -9.029 8.798 1.00 95.12 129 PRO A CA 1
ATOM 1010 C C . PRO A 1 129 ? -2.743 -7.837 9.395 1.00 95.12 129 PRO A C 1
ATOM 1012 O O . PRO A 1 129 ? -3.193 -7.252 10.379 1.00 95.12 129 PRO A O 1
ATOM 1015 N N . PHE A 1 130 ? -1.632 -7.402 8.782 1.00 95.81 130 PHE A N 1
ATOM 1016 C CA . PHE A 1 130 ? -0.903 -6.205 9.224 1.00 95.81 130 PHE A CA 1
ATOM 1017 C C . PHE A 1 130 ? -1.678 -4.912 8.970 1.00 95.81 130 PHE A C 1
ATOM 1019 O O . PHE A 1 130 ? -1.492 -3.944 9.708 1.00 95.81 130 PHE A O 1
ATOM 1026 N N . LEU A 1 131 ? -2.532 -4.918 7.943 1.00 95.88 131 LEU A N 1
ATOM 1027 C CA . LEU A 1 131 ? -3.390 -3.809 7.547 1.00 95.88 131 LEU A CA 1
ATOM 1028 C C . LEU A 1 131 ? -4.671 -3.718 8.386 1.00 95.88 131 LEU A C 1
ATOM 1030 O O . LEU A 1 131 ? -5.196 -2.622 8.552 1.00 95.88 131 LEU A O 1
ATOM 1034 N N . ASP A 1 132 ? -5.178 -4.844 8.892 1.00 95.31 132 ASP A N 1
ATOM 1035 C CA . ASP A 1 132 ? -6.418 -4.900 9.671 1.00 95.31 132 ASP A CA 1
ATOM 1036 C C . ASP A 1 132 ? -6.218 -4.795 11.184 1.00 95.31 132 ASP A C 1
ATOM 1038 O O . ASP A 1 132 ? -6.927 -4.045 11.840 1.00 95.31 132 ASP A O 1
ATOM 1042 N N . THR A 1 133 ? -5.297 -5.558 11.765 1.00 94.81 133 THR A N 1
ATOM 1043 C CA . THR A 1 133 ? -5.116 -5.593 13.232 1.00 94.81 133 THR A CA 1
ATOM 1044 C C . THR A 1 133 ? -3.658 -5.534 13.663 1.00 94.81 133 THR A C 1
ATOM 1046 O O . THR A 1 133 ? -3.368 -5.377 14.849 1.00 94.81 133 THR A O 1
ATOM 1049 N N . GLY A 1 134 ? -2.724 -5.673 12.722 1.00 95.12 134 GLY A N 1
ATOM 1050 C CA . GLY A 1 134 ? -1.298 -5.621 12.994 1.00 95.12 134 GLY A CA 1
ATOM 1051 C C . GLY A 1 134 ? -0.716 -4.211 12.920 1.00 95.12 134 GLY A C 1
ATOM 1052 O O . GLY A 1 134 ? -1.375 -3.207 13.184 1.00 95.12 134 GLY A O 1
ATOM 1053 N N . ILE A 1 135 ? 0.577 -4.141 12.597 1.00 97.50 135 ILE A N 1
ATOM 1054 C CA . ILE A 1 135 ? 1.381 -2.936 12.824 1.00 97.50 135 ILE A CA 1
ATOM 1055 C C . ILE A 1 135 ? 0.888 -1.698 12.063 1.00 97.50 135 ILE A C 1
ATOM 1057 O O . ILE A 1 135 ? 0.951 -0.602 12.615 1.00 97.50 135 ILE A O 1
ATOM 1061 N N . ALA A 1 136 ? 0.366 -1.839 10.841 1.00 97.44 136 ALA A N 1
ATOM 1062 C CA . ALA A 1 136 ? -0.124 -0.684 10.093 1.00 97.44 136 ALA A CA 1
ATOM 1063 C C . ALA A 1 136 ? -1.406 -0.118 10.719 1.00 97.44 136 ALA A C 1
ATOM 1065 O O . ALA A 1 136 ? -1.530 1.099 10.822 1.00 97.44 136 ALA A O 1
ATOM 1066 N N . ASP A 1 137 ? -2.314 -0.978 11.196 1.00 97.56 137 ASP A N 1
ATOM 1067 C CA . ASP A 1 137 ? -3.527 -0.545 11.902 1.00 97.56 137 ASP A CA 1
ATOM 1068 C C . ASP A 1 137 ? -3.197 0.117 13.247 1.00 97.56 137 ASP A C 1
ATOM 1070 O O . ASP A 1 137 ? -3.689 1.207 13.531 1.00 97.56 137 ASP A O 1
ATOM 1074 N N . ILE A 1 138 ? -2.290 -0.481 14.030 1.00 98.31 138 ILE A N 1
ATOM 1075 C CA . ILE A 1 138 ? -1.841 0.061 15.323 1.00 98.31 138 ILE A CA 1
ATOM 1076 C C . ILE A 1 138 ? -1.246 1.463 15.152 1.00 98.31 138 ILE A C 1
ATOM 1078 O O . ILE A 1 138 ? -1.588 2.380 15.900 1.00 98.31 138 ILE A O 1
ATOM 1082 N N . LEU A 1 139 ? -0.363 1.640 14.165 1.00 98.44 139 LEU A N 1
ATOM 1083 C CA . LEU A 1 139 ? 0.268 2.932 13.905 1.00 98.44 139 LEU A CA 1
ATOM 1084 C C . LEU A 1 139 ? -0.729 3.945 13.343 1.00 98.44 139 LEU A C 1
ATOM 1086 O O . LEU A 1 139 ? -0.714 5.098 13.769 1.00 98.44 139 LEU A O 1
ATOM 1090 N N . ALA A 1 140 ? -1.614 3.533 12.433 1.00 98.25 140 ALA A N 1
ATOM 1091 C CA . ALA A 1 140 ? -2.647 4.405 11.889 1.00 98.25 140 ALA A CA 1
ATOM 1092 C C . ALA A 1 140 ? -3.591 4.899 12.995 1.00 98.25 140 ALA A C 1
ATOM 1094 O O . ALA A 1 140 ? -3.820 6.098 13.097 1.00 98.25 140 ALA A O 1
ATOM 1095 N N . ASN A 1 141 ? -4.043 4.017 13.889 1.00 98.19 141 ASN A N 1
ATOM 1096 C CA . ASN A 1 141 ? -4.866 4.382 15.044 1.00 98.19 141 ASN A CA 1
ATOM 1097 C C . ASN A 1 141 ? -4.153 5.371 15.980 1.00 98.19 141 ASN A C 1
ATOM 1099 O O . ASN A 1 141 ? -4.736 6.356 16.419 1.00 98.19 141 ASN A O 1
ATOM 1103 N N . ALA A 1 142 ? -2.865 5.149 16.256 1.00 97.94 142 ALA A N 1
ATOM 1104 C CA . ALA A 1 142 ? -2.096 6.014 17.150 1.00 97.94 142 ALA A CA 1
ATOM 1105 C C . ALA A 1 142 ? -1.772 7.401 16.561 1.00 97.94 142 ALA A C 1
ATOM 1107 O O . ALA A 1 142 ? -1.402 8.305 17.308 1.00 97.94 142 ALA A O 1
ATOM 1108 N N . THR A 1 143 ? -1.855 7.565 15.239 1.00 97.75 143 THR A N 1
ATOM 1109 C CA . THR A 1 143 ? -1.376 8.770 14.536 1.00 97.75 143 THR A CA 1
ATOM 1110 C C . THR A 1 143 ? -2.438 9.466 13.687 1.00 97.75 143 THR A C 1
ATOM 1112 O O . THR A 1 143 ? -2.129 10.463 13.039 1.00 97.75 143 THR A O 1
ATOM 1115 N N . GLY A 1 144 ? -3.664 8.940 13.645 1.00 97.69 144 GLY A N 1
ATOM 1116 C CA . GLY A 1 144 ? -4.681 9.380 12.689 1.00 97.69 144 GLY A CA 1
ATOM 1117 C C . GLY A 1 144 ? -4.331 9.028 11.231 1.00 97.69 144 GLY A C 1
ATOM 1118 O O . GLY A 1 144 ? -4.765 9.710 10.303 1.00 97.69 144 GLY A O 1
ATOM 1119 N N . GLY A 1 145 ? -3.464 8.030 11.029 1.00 97.94 145 GLY A N 1
ATOM 1120 C CA . GLY A 1 145 ? -2.802 7.690 9.769 1.00 97.94 145 GLY A CA 1
ATOM 1121 C C . GLY A 1 145 ? -3.612 6.831 8.795 1.00 97.94 145 GLY A C 1
ATOM 1122 O O . GLY A 1 145 ? -4.738 6.408 9.058 1.00 97.94 145 GLY A O 1
ATOM 1123 N N . ILE A 1 146 ? -2.988 6.529 7.655 1.00 98.25 146 ILE A N 1
ATOM 1124 C CA . ILE A 1 146 ? -3.483 5.575 6.651 1.00 98.25 146 ILE A CA 1
ATOM 1125 C C . ILE A 1 146 ? -2.533 4.381 6.596 1.00 98.25 146 ILE A C 1
ATOM 1127 O O . ILE A 1 146 ? -1.326 4.559 6.446 1.00 98.25 146 ILE A O 1
ATOM 1131 N N . GLY A 1 147 ? -3.076 3.166 6.661 1.00 98.12 147 GLY A N 1
ATOM 1132 C CA . GLY A 1 147 ? -2.319 1.945 6.393 1.00 98.12 147 GLY A CA 1
ATOM 1133 C C . GLY A 1 147 ? -2.378 1.570 4.912 1.00 98.12 147 GLY A C 1
ATOM 1134 O O . GLY A 1 147 ? -3.444 1.646 4.294 1.00 98.12 147 GLY A O 1
ATOM 1135 N N . VAL A 1 148 ? -1.255 1.130 4.347 1.00 98.31 148 VAL A N 1
ATOM 1136 C CA . VAL A 1 148 ? -1.155 0.612 2.976 1.00 98.31 148 VAL A CA 1
ATOM 1137 C C . VAL A 1 148 ? -0.332 -0.670 2.969 1.00 98.31 148 VAL A C 1
ATOM 1139 O O . VAL A 1 148 ? 0.733 -0.726 3.575 1.00 98.31 148 VAL A O 1
ATOM 1142 N N . VAL A 1 149 ? -0.799 -1.685 2.248 1.00 98.25 149 VAL A N 1
ATOM 1143 C CA . VAL A 1 149 ? 0.019 -2.841 1.854 1.00 98.25 149 VAL A CA 1
ATOM 1144 C C . VAL A 1 149 ? 0.337 -2.701 0.376 1.00 98.25 149 VAL A C 1
ATOM 1146 O O . VAL A 1 149 ? -0.584 -2.569 -0.433 1.00 98.25 149 VAL A O 1
ATOM 1149 N N . LEU A 1 150 ? 1.622 -2.737 0.038 1.00 98.19 150 LEU A N 1
ATOM 1150 C CA . LEU A 1 150 ? 2.130 -2.689 -1.327 1.00 98.19 150 LEU A CA 1
ATOM 1151 C C . LEU A 1 150 ? 2.705 -4.058 -1.697 1.00 98.19 150 LEU A C 1
ATOM 1153 O O . LEU A 1 150 ? 3.611 -4.543 -1.028 1.00 98.19 150 LEU A O 1
ATOM 1157 N N . GLU A 1 151 ? 2.179 -4.691 -2.744 1.00 97.62 151 GLU A N 1
ATOM 1158 C CA . GLU A 1 151 ? 2.711 -5.969 -3.225 1.00 97.62 151 GLU A CA 1
ATOM 1159 C C . GLU A 1 151 ? 4.099 -5.786 -3.844 1.00 97.62 151 GLU A C 1
ATOM 1161 O O . GLU A 1 151 ? 4.314 -4.836 -4.596 1.00 97.62 151 GLU A O 1
ATOM 1166 N N . HIS A 1 152 ? 5.034 -6.689 -3.549 1.00 96.69 152 HIS A N 1
ATOM 1167 C CA . HIS A 1 152 ? 6.356 -6.673 -4.171 1.00 96.69 152 HIS A CA 1
ATOM 1168 C C . HIS A 1 152 ? 6.257 -7.063 -5.656 1.00 96.69 152 HIS A C 1
ATOM 1170 O O . HIS A 1 152 ? 5.406 -7.869 -6.032 1.00 96.69 152 HIS A O 1
ATOM 1176 N N . ARG A 1 153 ? 7.113 -6.475 -6.500 1.00 91.44 153 ARG A N 1
ATOM 1177 C CA . ARG A 1 153 ? 7.181 -6.760 -7.946 1.00 91.44 153 ARG A CA 1
ATOM 1178 C C . ARG A 1 153 ? 8.163 -7.8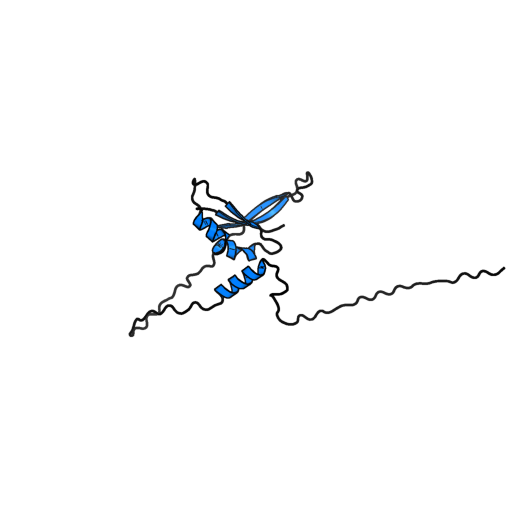76 -8.290 1.00 91.44 153 ARG A C 1
ATOM 1180 O O . ARG A 1 153 ? 9.106 -8.084 -7.492 1.00 91.44 153 ARG A O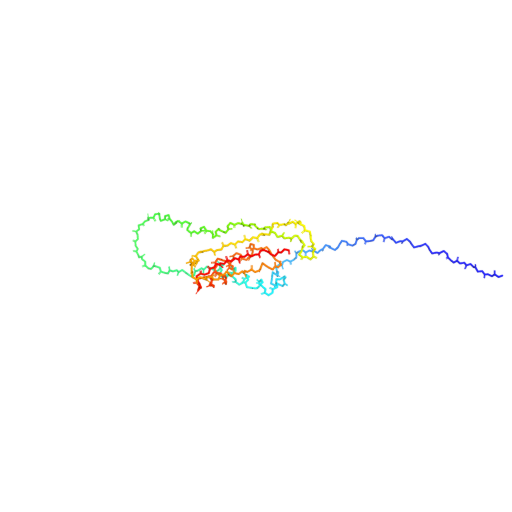 1
#

Organism: NCBI:txid98765

pLDDT: mean 73.14, std 24.95, range [35.28, 98.44]

Secondary structure (DSSP, 8-state):
---PPPP-----------------S--TTSSS-TTHHHHHHHHHHHHSPPPP--------------------------EEEEEES-SSS----EEEEEEEEE-TT--TTTT--EEEEE--SS-GGGGHHHHHTSHHHHHHHHHT-EEEEE---

InterPro domains:
  IPR008758 Peptidase S28 [PF05577] (83-153)
  IPR029058 Alpha/Beta hydrolase fold [G3DSA:3.40.50.1820] (73-153)